Protein 3E0E (pdb70)

CATH classification: 2.40.50.140

Structure (mmCIF, N/CA/C/O backbone):
data_3E0E
#
_entry.id   3E0E
#
_cell.length_a   25.263
_cell.length_b   54.896
_cell.length_c   56.223
_cell.angle_alpha   90.00
_cell.angle_beta   90.00
_cell.angle_gamma   90.00
#
_symmetry.space_group_name_H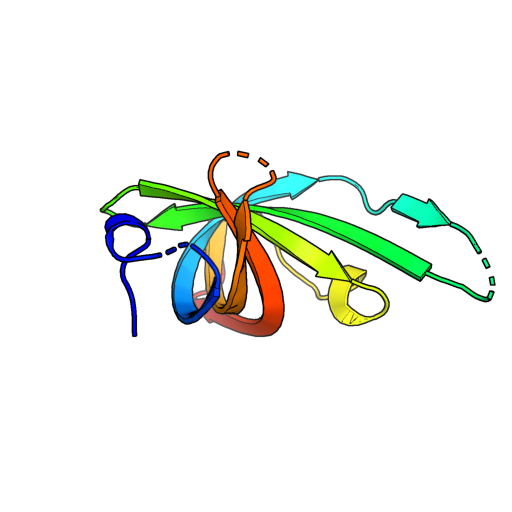-M   'P 21 21 21'
#
loop_
_entity.id
_entity.type
_entity.pdbx_description
1 polymer 'Replication protein A'
2 water 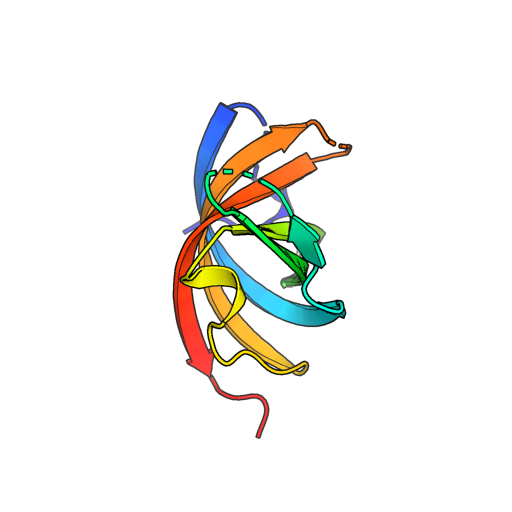water
#
loop_
_atom_site.group_PDB
_atom_site.id
_atom_site.type_symbol
_atom_site.label_atom_id
_atom_site.label_alt_id
_atom_site.label_comp_id
_atom_site.label_asym_id
_atom_site.label_entity_id
_atom_site.label_seq_id
_atom_site.pdbx_PDB_ins_code
_atom_site.Cartn_x
_atom_site.Cartn_y
_atom_site.Cartn_z
_atom_site.occupancy
_atom_site.B_iso_or_equiv
_atom_site.auth_seq_id
_atom_site.auth_comp_id
_atom_site.auth_asym_id
_atom_site.auth_atom_id
_atom_site.pdbx_PDB_model_num
ATOM 9 N N . ASN A 1 2 ? 3.257 9.568 0.675 1.00 29.97 1 ASN A N 1
ATOM 10 C CA . ASN A 1 2 ? 2.394 8.777 1.532 1.00 27.05 1 ASN A CA 1
ATOM 11 C C . ASN A 1 2 ? 1.555 7.952 0.571 1.00 24.63 1 ASN A C 1
ATOM 12 O O . ASN A 1 2 ? 1.200 8.417 -0.510 1.00 25.25 1 ASN A O 1
ATOM 17 N N . TYR A 1 3 ? 1.252 6.722 0.956 1.00 19.17 2 TYR A N 1
ATOM 18 C CA . TYR A 1 3 ? 0.487 5.839 0.095 1.00 17.04 2 TYR A CA 1
ATOM 19 C C . TYR A 1 3 ? -0.925 5.575 0.557 1.00 15.37 2 TYR A C 1
ATOM 20 O O . TYR A 1 3 ? -1.228 5.632 1.748 1.00 13.90 2 TYR A O 1
ATOM 29 N N . LYS A 1 4 ? -1.787 5.296 -0.411 1.00 14.51 3 LYS A N 1
ATOM 30 C CA . LYS A 1 4 ? -3.153 4.913 -0.114 1.00 13.04 3 LYS A CA 1
ATOM 31 C C . LYS A 1 4 ? -2.997 3.399 -0.114 1.00 12.82 3 LYS A C 1
ATOM 32 O O . LYS A 1 4 ? -2.141 2.860 -0.823 1.00 11.71 3 LYS A O 1
ATOM 38 N N . ILE A 1 5 ? -3.796 2.707 0.683 1.00 11.52 4 ILE A N 1
ATOM 39 C CA . ILE A 1 5 ? -3.693 1.262 0.760 1.00 11.91 4 ILE A CA 1
ATOM 40 C C . ILE A 1 5 ? -3.839 0.587 -0.602 1.00 13.24 4 ILE A C 1
ATOM 41 O O . ILE A 1 5 ? -3.195 -0.423 -0.864 1.00 12.04 4 ILE A O 1
ATOM 46 N N . SER A 1 6 ? -4.664 1.159 -1.476 1.00 15.74 5 SER A N 1
ATOM 47 C CA . SER A 1 6 ? -4.865 0.579 -2.802 1.00 13.82 5 SER A CA 1
ATOM 48 C C . SER A 1 6 ? -3.622 0.684 -3.684 1.00 14.63 5 SER A C 1
ATOM 49 O O . SER A 1 6 ? -3.510 -0.015 -4.691 1.00 16.32 5 SER A O 1
ATOM 52 N N . GLU A 1 7 ? -2.688 1.551 -3.305 1.00 14.11 6 GLU A N 1
ATOM 53 C CA . GLU A 1 7 ? -1.474 1.743 -4.090 1.00 14.74 6 GLU A CA 1
ATOM 54 C C . GLU A 1 7 ? -0.333 0.839 -3.649 1.00 15.30 6 GLU A C 1
ATOM 55 O O . GLU A 1 7 ? 0.684 0.735 -4.331 1.00 14.18 6 GLU A O 1
ATOM 61 N N . LEU A 1 8 ? -0.499 0.182 -2.507 1.00 14.80 7 LEU A N 1
ATOM 62 C CA . LEU A 1 8 ? 0.545 -0.700 -1.997 1.00 15.40 7 LEU A CA 1
ATOM 63 C C . LEU A 1 8 ? 0.833 -1.888 -2.913 1.00 16.80 7 LEU A C 1
ATOM 64 O O . LEU A 1 8 ? -0.065 -2.409 -3.575 1.00 18.23 7 LEU A O 1
ATOM 77 N N . PRO A 1 10 ? 3.641 -5.559 -3.225 1.00 19.19 9 PRO A N 1
ATOM 78 C CA . PRO A 1 10 ? 4.526 -6.442 -2.460 1.00 18.19 9 PRO A CA 1
ATOM 79 C C . PRO A 1 10 ? 5.976 -5.970 -2.575 1.00 19.87 9 PRO A C 1
ATOM 80 O O . PRO A 1 10 ? 6.374 -5.420 -3.603 1.00 19.62 9 PRO A O 1
ATOM 84 N N . ASN A 1 11 ? 6.755 -6.185 -1.520 1.00 19.44 10 ASN A N 1
ATOM 85 C CA . ASN A 1 11 ? 8.162 -5.794 -1.491 1.00 21.07 10 ASN A CA 1
ATOM 86 C C . ASN A 1 11 ? 8.338 -4.281 -1.555 1.00 20.80 10 ASN A C 1
ATOM 87 O O . ASN A 1 11 ? 9.394 -3.776 -1.936 1.00 22.46 10 ASN A O 1
ATOM 92 N N . LEU A 1 12 ? 7.289 -3.565 -1.174 1.00 20.53 11 LEU A N 1
ATOM 93 C CA . LEU A 1 12 ? 7.308 -2.113 -1.162 1.00 18.63 11 LEU A CA 1
ATOM 94 C C . LEU A 1 12 ? 7.387 -1.632 0.275 1.00 17.63 11 LEU A C 1
ATOM 95 O O . LEU A 1 12 ? 6.765 -2.210 1.164 1.00 16.84 11 LEU A O 1
ATOM 100 N N . SER A 1 13 ? 8.158 -0.578 0.502 1.00 15.42 12 SER A N 1
ATOM 101 C CA . SER A 1 13 ? 8.269 -0.004 1.832 1.00 14.24 12 SER A CA 1
ATOM 102 C C . SER A 1 13 ? 7.721 1.409 1.752 1.00 14.22 12 SER A C 1
ATOM 103 O O . SER A 1 13 ? 8.163 2.209 0.933 1.00 13.95 12 SER A O 1
ATOM 106 N N . GLY A 1 14 ? 6.747 1.711 2.599 1.00 12.44 13 GLY A N 1
ATOM 107 C CA . GLY A 1 14 ? 6.162 3.032 2.573 1.00 12.56 13 GLY A CA 1
ATOM 108 C C . GLY A 1 14 ? 5.374 3.345 3.821 1.00 13.04 13 GLY A C 1
ATOM 109 O O . GLY A 1 14 ? 5.418 2.606 4.808 1.00 13.36 13 GLY A O 1
ATOM 110 N N . THR A 1 15 ? 4.631 4.442 3.764 1.00 10.95 14 THR A N 1
ATOM 111 C CA . THR A 1 15 ? 3.840 4.886 4.894 1.00 11.54 14 THR A CA 1
ATOM 112 C C . THR A 1 15 ? 2.403 5.107 4.453 1.00 11.54 14 THR A C 1
ATOM 113 O O . THR A 1 15 ? 2.155 5.579 3.347 1.00 11.07 14 THR A O 1
ATOM 117 N N . ILE A 1 16 ? 1.462 4.746 5.316 1.00 10.82 15 ILE A N 1
ATOM 118 C CA . ILE A 1 16 ? 0.047 4.957 5.038 1.00 9.52 15 ILE A CA 1
ATOM 119 C C . ILE A 1 16 ? -0.553 5.602 6.277 1.00 10.71 15 ILE A C 1
ATOM 120 O O . ILE A 1 16 ? -0.078 5.371 7.390 1.00 10.07 15 ILE A O 1
ATOM 125 N N . ASN A 1 17 ? -1.574 6.430 6.080 1.00 8.79 16 ASN A N 1
ATOM 126 C CA . ASN A 1 17 ? -2.264 7.077 7.190 1.00 10.11 16 ASN A CA 1
ATOM 127 C C . ASN A 1 17 ? -3.607 6.380 7.171 1.00 9.95 16 ASN A C 1
ATOM 128 O O . ASN A 1 17 ? -4.409 6.592 6.261 1.00 10.85 16 ASN A O 1
ATOM 133 N N . ALA A 1 18 ? -3.850 5.542 8.170 1.00 10.23 17 ALA A N 1
ATOM 134 C CA . ALA A 1 18 ? -5.074 4.766 8.189 1.00 10.90 17 ALA A CA 1
ATOM 135 C C . ALA A 1 18 ? -5.742 4.606 9.539 1.00 10.84 17 ALA A C 1
ATOM 136 O O . ALA A 1 18 ? -5.112 4.705 10.585 1.00 10.16 17 ALA A O 1
ATOM 138 N N . GLU A 1 19 ? -7.040 4.332 9.482 1.00 11.79 18 GLU A N 1
ATOM 139 C CA . GLU A 1 19 ? -7.861 4.115 10.659 1.00 10.47 18 GLU A CA 1
ATOM 140 C C . GLU A 1 19 ? -7.675 2.692 11.177 1.00 9.60 18 GLU A C 1
ATOM 141 O O . GLU A 1 19 ? -7.646 1.737 10.401 1.00 10.20 18 GLU A O 1
ATOM 147 N N . VAL A 1 20 ? -7.544 2.557 12.490 1.00 9.88 19 VAL A N 1
ATOM 148 C CA . VAL A 1 20 ? -7.413 1.243 13.100 1.00 10.56 19 VAL A CA 1
ATOM 149 C C . VAL A 1 20 ? -8.852 0.747 13.267 1.00 10.73 19 VAL A C 1
ATOM 150 O O . VAL A 1 20 ? -9.600 1.248 14.101 1.00 12.17 19 VAL A O 1
ATOM 154 N N . VAL A 1 21 ? -9.240 -0.215 12.436 1.00 12.64 20 VAL A N 1
ATOM 155 C CA . VAL A 1 21 ? -10.589 -0.775 12.471 1.00 15.45 20 VAL A CA 1
ATOM 156 C C . VAL A 1 21 ? -10.679 -1.850 13.540 1.00 16.70 20 VAL A C 1
ATOM 157 O O . VAL A 1 21 ? -11.736 -2.080 14.135 1.00 17.73 20 VAL A O 1
ATOM 161 N N . THR A 1 22 ? -9.562 -2.519 13.777 1.00 16.83 21 THR A N 1
ATOM 162 C CA . THR A 1 22 ? -9.526 -3.562 14.783 1.00 18.99 21 THR A CA 1
ATOM 163 C C . THR A 1 22 ? -8.112 -3.729 15.298 1.00 17.94 21 THR A C 1
ATOM 164 O O . THR A 1 22 ? -7.144 -3.502 14.577 1.00 13.11 21 THR A O 1
ATOM 168 N N . ALA A 1 23 ? -8.010 -4.106 16.565 1.00 18.05 22 ALA A N 1
ATOM 169 C CA . ALA A 1 23 ? -6.729 -4.347 17.207 1.00 17.94 22 ALA A CA 1
ATOM 170 C C . ALA A 1 23 ? -6.925 -5.687 17.903 1.00 17.89 22 ALA A C 1
ATOM 171 O O . ALA A 1 23 ? -7.798 -5.822 18.756 1.00 20.21 22 ALA A O 1
ATOM 173 N N . TYR A 1 24 ? -6.135 -6.685 17.524 1.00 17.84 23 TYR A N 1
ATOM 174 C CA . TYR A 1 24 ? -6.282 -8.007 18.115 1.00 16.88 23 TYR A CA 1
ATOM 175 C C . TYR A 1 24 ? -5.385 -8.223 19.324 1.00 16.45 23 TYR A C 1
ATOM 176 O O . TYR A 1 24 ? -4.447 -7.465 19.557 1.00 15.27 23 TYR A O 1
ATOM 185 N N . PRO A 1 25 ? -5.684 -9.254 20.127 1.00 14.74 24 PRO A N 1
ATOM 186 C CA . PRO A 1 25 ? -4.892 -9.555 21.320 1.00 14.76 24 PRO A CA 1
ATOM 187 C C . PRO A 1 25 ? -3.443 -9.866 20.988 1.00 12.60 24 PRO A C 1
ATOM 188 O O . PRO A 1 25 ? -3.157 -10.577 20.023 1.00 12.72 24 PRO A O 1
ATOM 192 N N . LYS A 1 26 ? -2.536 -9.330 21.798 1.00 13.87 25 LYS A N 1
ATOM 193 C CA . LYS A 1 26 ? -1.110 -9.549 21.615 1.00 12.50 25 LYS A CA 1
ATOM 194 C C . LYS A 1 26 ? -0.776 -11.015 21.876 1.00 12.96 25 LYS A C 1
ATOM 195 O O . LYS A 1 26 ? -1.340 -11.642 22.776 1.00 13.28 25 LYS A O 1
ATOM 201 N N . LYS A 1 27 ? 0.139 -11.556 21.082 1.00 10.56 26 LYS A N 1
ATOM 202 C CA . LYS A 1 27 ? 0.563 -12.944 21.227 1.00 12.42 26 LYS A CA 1
ATOM 203 C C . LYS A 1 27 ? 2.048 -12.958 21.558 1.00 12.59 26 LYS A C 1
ATOM 204 O O . LYS A 1 27 ? 2.848 -12.361 20.843 1.00 12.81 26 LYS A O 1
ATOM 210 N N . GLU A 1 28 ? 2.417 -13.632 22.644 1.00 12.63 27 GLU A N 1
ATOM 211 C CA . GLU A 1 28 ? 3.811 -13.704 23.051 1.00 14.44 27 GLU A CA 1
ATOM 212 C C . GLU A 1 28 ? 4.355 -15.090 22.798 1.00 13.91 27 GLU A C 1
ATOM 213 O O . GLU A 1 28 ? 3.635 -16.080 22.919 1.00 16.77 27 GLU A O 1
ATOM 219 N N . PHE A 1 29 ? 5.638 -15.160 22.466 1.00 12.70 28 PHE A N 1
ATOM 220 C CA . PHE A 1 29 ? 6.253 -16.438 22.155 1.00 12.36 28 PHE A CA 1
ATOM 221 C C . PHE A 1 29 ? 7.770 -16.378 22.260 1.00 14.75 28 PHE A C 1
ATOM 222 O O . PHE A 1 29 ? 8.339 -15.342 22.588 1.00 14.15 28 PHE A O 1
ATOM 230 N N . SER A 1 30 ? 8.415 -17.506 21.981 1.00 18.81 29 SER A N 1
ATOM 231 C CA . SER A 1 30 ? 9.871 -17.595 22.014 1.00 23.49 29 SER A CA 1
ATOM 232 C C . SER A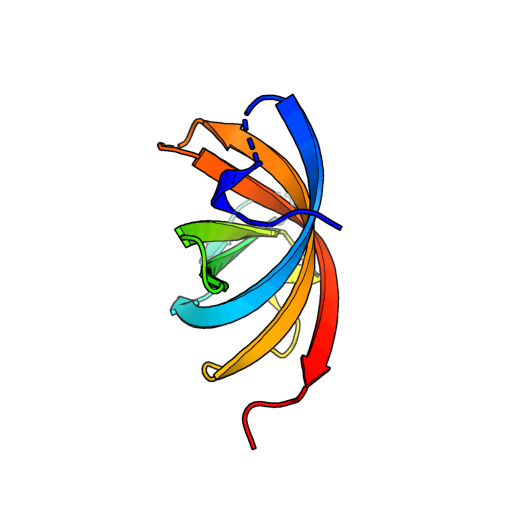 1 30 ? 10.383 -17.959 20.629 1.00 26.31 29 SER A C 1
ATOM 233 O O . SER A 1 30 ? 9.704 -18.659 19.877 1.00 26.79 29 SER A O 1
ATOM 236 N N . THR A 1 35 ? 15.118 -14.680 21.743 1.00 33.90 34 THR A N 1
ATOM 237 C CA . THR A 1 35 ? 14.652 -15.546 22.818 1.00 32.87 34 THR A CA 1
ATOM 238 C C . THR A 1 35 ? 13.272 -15.108 23.297 1.00 31.63 34 THR A C 1
ATOM 239 O O . THR A 1 35 ? 12.618 -15.813 24.068 1.00 33.07 34 THR A O 1
ATOM 241 N N . LYS A 1 36 ? 12.836 -13.939 22.833 1.00 28.73 35 LYS A N 1
ATOM 242 C CA . LYS A 1 36 ? 11.535 -13.424 23.219 1.00 25.43 35 LYS A CA 1
ATOM 243 C C . LYS A 1 36 ? 10.917 -12.564 22.132 1.00 22.48 35 LYS A C 1
ATOM 244 O O . LYS A 1 36 ? 11.546 -11.627 21.641 1.00 24.00 35 LYS A O 1
ATOM 245 N N . GLY A 1 37 ? 9.683 -12.882 21.750 1.00 18.13 36 GLY A N 1
ATOM 246 C CA . GLY A 1 37 ? 9.013 -12.112 20.716 1.00 15.77 36 GLY A CA 1
ATOM 247 C C . GLY A 1 37 ? 7.545 -11.869 21.014 1.00 14.20 36 GLY A C 1
ATOM 248 O O . GLY A 1 37 ? 6.956 -12.534 21.864 1.00 12.79 36 GLY A O 1
ATOM 249 N N . GLN A 1 38 ? 6.959 -10.901 20.314 1.00 13.85 37 GLN A N 1
ATOM 250 C CA . GLN A 1 38 ? 5.548 -10.560 20.481 1.00 13.60 37 GLN A CA 1
ATOM 251 C C . GLN A 1 38 ? 4.955 -10.164 19.144 1.00 11.06 37 GLN A C 1
ATOM 252 O O . GLN A 1 38 ? 5.671 -9.758 18.235 1.00 10.89 37 GLN A O 1
ATOM 258 N N . LEU A 1 39 ? 3.635 -10.272 19.045 1.00 9.84 38 LEU A N 1
ATOM 259 C CA . LEU A 1 39 ? 2.910 -9.888 17.838 1.00 11.05 38 LEU A CA 1
ATOM 260 C C . LEU A 1 39 ? 1.562 -9.302 18.212 1.00 11.03 38 LEU A C 1
ATOM 261 O O . LEU A 1 39 ? 0.844 -9.856 19.039 1.00 10.38 38 LEU A O 1
ATOM 266 N N . LYS A 1 40 ? 1.220 -8.180 17.592 1.00 11.23 39 LYS A N 1
ATOM 267 C CA . LYS A 1 40 ? -0.073 -7.550 17.808 1.00 10.47 39 LYS A CA 1
ATOM 268 C C . LYS A 1 40 ? -0.545 -7.203 16.401 1.00 9.97 39 LYS A C 1
ATOM 269 O O . LYS A 1 40 ? 0.108 -6.430 15.700 1.00 10.73 39 LYS A O 1
ATOM 275 N N . SER A 1 41 ? -1.649 -7.804 15.970 1.00 9.65 40 SER A N 1
ATOM 276 C CA . SER A 1 41 ? -2.180 -7.526 14.645 1.00 11.28 40 SER A CA 1
ATOM 277 C C . SER A 1 41 ? -3.207 -6.401 14.672 1.00 9.76 40 SER A C 1
ATOM 278 O O . SER A 1 41 ? -3.970 -6.257 15.627 1.00 11.27 40 SER A O 1
ATOM 281 N N . LEU A 1 42 ? -3.217 -5.611 13.605 1.00 8.82 41 LEU A N 1
ATOM 282 C CA . LEU A 1 42 ? -4.155 -4.508 13.462 1.00 11.34 41 LEU A CA 1
ATOM 283 C C . LEU A 1 42 ? -4.819 -4.633 12.106 1.00 10.58 41 LEU A C 1
ATOM 284 O O . LEU A 1 42 ? -4.225 -5.158 11.168 1.00 11.47 41 LEU A O 1
ATOM 289 N N . PHE A 1 43 ? -6.063 -4.185 12.004 1.00 9.27 42 PHE A N 1
ATOM 290 C CA . PHE A 1 43 ? -6.711 -4.178 10.708 1.00 10.60 42 PHE A CA 1
ATOM 291 C C . PHE A 1 43 ? -6.837 -2.692 10.424 1.00 10.04 42 PHE A C 1
ATOM 292 O O . PHE A 1 43 ? -7.474 -1.955 11.173 1.00 10.69 42 PHE A O 1
ATOM 300 N N . LEU A 1 44 ? -6.197 -2.260 9.346 1.00 11.30 43 LEU A N 1
ATOM 301 C CA . LEU A 1 44 ? -6.162 -0.853 8.969 1.00 9.54 43 LEU A CA 1
ATOM 302 C C . LEU A 1 44 ? -6.998 -0.562 7.740 1.00 10.71 43 LEU A C 1
ATOM 303 O O . LEU A 1 44 ? -7.103 -1.394 6.845 1.00 10.64 43 LEU A O 1
ATOM 308 N N . LYS A 1 45 ? -7.573 0.634 7.687 1.00 10.61 44 LYS A N 1
ATOM 309 C CA . LYS A 1 45 ? -8.403 1.009 6.553 1.00 13.56 44 LYS A CA 1
ATOM 310 C C . LYS A 1 45 ? -8.323 2.492 6.231 1.00 12.58 44 LYS A C 1
ATOM 311 O O . LYS A 1 45 ? -8.158 3.317 7.123 1.00 11.93 44 LYS A O 1
ATOM 317 N N . ASP A 1 46 ? -8.400 2.822 4.945 1.00 11.99 45 ASP A N 1
ATOM 318 C CA . ASP A 1 46 ? -8.452 4.215 4.522 1.00 12.83 45 ASP A CA 1
ATOM 319 C C . ASP A 1 46 ? -9.562 4.281 3.483 1.00 13.41 45 ASP A C 1
ATOM 320 O O . ASP A 1 46 ? -10.322 3.322 3.355 1.00 13.33 45 ASP A O 1
ATOM 325 N N . ASP A 1 47 ? -9.681 5.387 2.754 1.00 14.39 46 ASP A N 1
ATOM 326 C CA . ASP A 1 47 ? -10.760 5.501 1.779 1.00 16.00 46 ASP A CA 1
ATOM 327 C C . ASP A 1 47 ? -10.592 4.678 0.508 1.00 16.85 46 ASP A C 1
ATOM 328 O O . ASP A 1 47 ? -11.454 4.721 -0.370 1.00 17.21 46 ASP A O 1
ATOM 333 N N . THR A 1 48 ? -9.507 3.912 0.414 1.00 13.53 47 THR A N 1
ATOM 334 C CA . THR A 1 48 ? -9.252 3.102 -0.776 1.00 13.41 47 THR A CA 1
ATOM 335 C C . THR A 1 48 ? -9.186 1.601 -0.526 1.00 14.44 47 THR A C 1
ATOM 336 O O . THR A 1 48 ? -9.211 0.812 -1.469 1.00 15.89 47 THR A O 1
ATOM 340 N N . GLY A 1 49 ? -9.085 1.198 0.733 1.00 15.48 48 GLY A N 1
ATOM 341 C CA . GLY A 1 49 ? -9.018 -0.222 1.021 1.00 15.15 48 GLY A CA 1
ATOM 342 C C . GLY A 1 49 ? -8.642 -0.538 2.450 1.00 15.41 48 GLY A C 1
ATOM 343 O O . GLY A 1 49 ? -8.646 0.339 3.312 1.00 13.69 48 GLY A O 1
ATOM 344 N N . SER A 1 50 ? -8.315 -1.800 2.696 1.00 13.10 49 SER A N 1
ATOM 345 C CA . SER A 1 50 ? -7.941 -2.246 4.028 1.00 13.45 49 SER A CA 1
ATOM 346 C C . SER A 1 50 ? -6.763 -3.207 3.934 1.00 14.22 49 SER A C 1
ATOM 347 O O . SER A 1 50 ? -6.547 -3.848 2.903 1.00 13.34 49 SER A O 1
ATOM 350 N N . ILE A 1 51 ? -6.005 -3.311 5.017 1.00 11.73 50 ILE A N 1
ATOM 351 C CA . ILE A 1 51 ? -4.851 -4.194 5.036 1.00 11.66 50 ILE A CA 1
ATOM 352 C C . ILE A 1 51 ? -4.497 -4.549 6.475 1.00 12.13 50 ILE A C 1
ATOM 353 O O . ILE A 1 51 ? -4.765 -3.775 7.392 1.00 7.62 50 ILE A O 1
ATOM 358 N N . ARG A 1 52 ? -3.914 -5.727 6.664 1.00 10.58 51 ARG A N 1
ATOM 359 C CA . ARG A 1 52 ? -3.504 -6.178 7.988 1.00 12.13 51 ARG A CA 1
ATOM 360 C C . ARG A 1 52 ? -2.141 -5.576 8.297 1.00 11.64 51 ARG A C 1
ATOM 361 O O . ARG A 1 52 ? -1.278 -5.510 7.428 1.00 11.73 51 ARG A O 1
ATOM 369 N N . GLY A 1 53 ? -1.964 -5.126 9.533 1.00 10.29 52 GLY A N 1
ATOM 370 C CA . GLY A 1 53 ? -0.692 -4.565 9.947 1.00 9.27 52 GLY A CA 1
ATOM 371 C C . GLY A 1 53 ? -0.160 -5.407 11.087 1.00 9.57 52 GLY A C 1
ATOM 372 O O . GLY A 1 53 ? -0.930 -5.816 11.951 1.00 11.09 52 GLY A O 1
ATOM 373 N N . THR A 1 54 ? 1.140 -5.686 11.093 1.00 9.47 53 THR A N 1
ATOM 374 C CA . THR A 1 54 ? 1.715 -6.488 12.162 1.00 8.70 53 THR A CA 1
ATOM 375 C C . THR A 1 54 ? 2.750 -5.718 12.983 1.00 9.39 53 THR A C 1
ATOM 376 O O . THR A 1 54 ? 3.768 -5.253 12.464 1.00 9.19 53 THR A O 1
ATOM 380 N N . LEU A 1 55 ? 2.454 -5.577 14.269 1.00 8.74 54 LEU A N 1
ATOM 381 C CA . LEU A 1 55 ? 3.323 -4.888 15.215 1.00 9.44 54 LEU A CA 1
ATOM 382 C C . LEU A 1 55 ? 4.149 -5.973 15.884 1.00 9.78 54 LEU A C 1
ATOM 383 O O . LEU A 1 55 ? 3.595 -6.893 16.482 1.00 6.40 54 LEU A O 1
ATOM 388 N N . TRP A 1 56 ? 5.469 -5.871 15.786 1.00 10.54 55 TRP A N 1
ATOM 389 C CA . TRP A 1 56 ? 6.334 -6.888 16.366 1.00 8.99 55 TRP A CA 1
ATOM 390 C C . TRP A 1 56 ? 7.103 -6.439 17.596 1.00 10.79 55 TRP A C 1
ATOM 391 O O . TRP A 1 56 ? 7.440 -5.264 17.751 1.00 12.45 55 TRP A O 1
ATOM 402 N N . ASN A 1 57 ? 7.365 -7.407 18.463 1.00 11.11 56 ASN A N 1
ATOM 403 C CA . ASN A 1 57 ? 8.118 -7.200 19.685 1.00 13.44 56 ASN A CA 1
ATOM 404 C C . ASN A 1 57 ? 7.656 -5.980 20.486 1.00 13.12 56 ASN A C 1
ATOM 405 O O . ASN A 1 57 ? 6.495 -5.921 20.881 1.00 13.26 56 ASN A O 1
ATOM 410 N N . GLU A 1 58 ? 8.529 -5.007 20.734 1.00 14.76 57 GLU A N 1
ATOM 411 C CA . GLU A 1 58 ? 8.112 -3.847 21.523 1.00 14.16 57 GLU A CA 1
ATOM 412 C C . GLU A 1 58 ? 6.934 -3.060 20.945 1.00 13.18 57 GLU A C 1
ATOM 413 O O . GLU A 1 58 ? 6.117 -2.528 21.692 1.00 12.81 57 GLU A O 1
ATOM 419 N N . LEU A 1 59 ? 6.831 -2.970 19.624 1.00 10.14 58 LEU A N 1
ATOM 420 C CA . LEU A 1 59 ? 5.714 -2.230 19.057 1.00 11.48 58 LEU A CA 1
ATOM 421 C C . LEU A 1 59 ? 4.386 -2.931 19.324 1.00 10.95 58 LEU A C 1
ATOM 422 O O . LEU A 1 59 ? 3.323 -2.352 19.129 1.00 11.64 58 LEU A O 1
ATOM 427 N N . ALA A 1 60 ? 4.440 -4.181 19.772 1.00 11.06 59 ALA A N 1
ATOM 428 C CA . ALA A 1 60 ? 3.211 -4.902 20.063 1.00 11.23 59 ALA A CA 1
ATOM 429 C C . ALA A 1 60 ? 2.554 -4.307 21.304 1.00 11.68 59 ALA A C 1
ATOM 430 O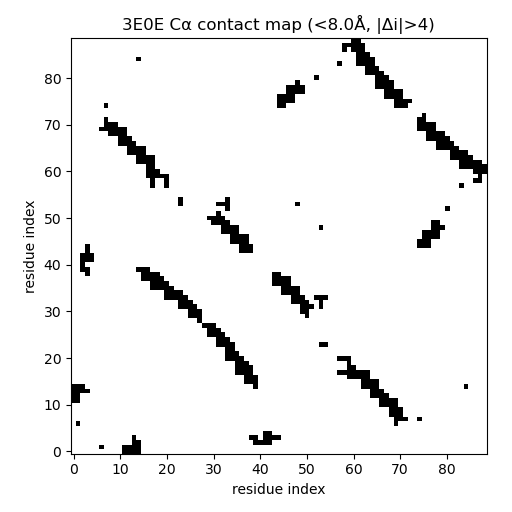 O . ALA A 1 60 ? 1.390 -4.575 21.588 1.00 12.61 59 ALA A O 1
ATOM 432 N N . ASP A 1 61 ? 3.310 -3.504 22.048 1.00 10.32 60 ASP A N 1
ATOM 433 C CA . ASP A 1 61 ? 2.781 -2.866 23.246 1.00 10.94 60 ASP A CA 1
ATOM 434 C C . ASP A 1 61 ? 2.456 -1.396 23.016 1.00 13.52 60 ASP A C 1
ATOM 435 O O . ASP A 1 61 ? 2.107 -0.673 23.952 1.00 14.70 60 ASP A O 1
ATOM 440 N N . PHE A 1 62 ? 2.566 -0.956 21.766 1.00 13.27 61 PHE A N 1
ATOM 441 C CA . PHE A 1 62 ? 2.254 0.427 21.423 1.00 13.95 61 PHE A CA 1
ATOM 442 C C . PHE A 1 62 ? 0.779 0.688 21.737 1.00 14.94 61 PHE A C 1
ATOM 443 O O . PHE A 1 62 ? -0.087 -0.115 21.386 1.00 14.48 61 PHE A O 1
ATOM 451 N N . GLU A 1 63 ? 0.493 1.807 22.396 1.00 17.02 62 GLU A N 1
ATOM 452 C CA . GLU A 1 63 ? -0.882 2.134 22.749 1.00 19.65 62 GLU A CA 1
ATOM 453 C C . GLU A 1 63 ? -1.683 2.604 21.539 1.00 18.56 62 GLU A C 1
ATOM 454 O O . GLU A 1 63 ? -1.567 3.747 21.104 1.00 17.94 62 GLU A O 1
ATOM 460 N N . VAL A 1 64 ? 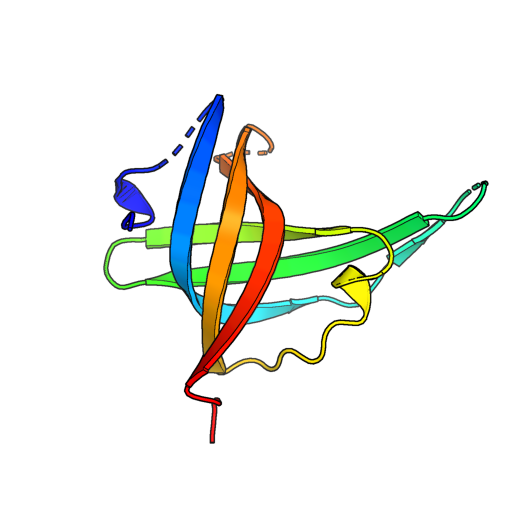-2.495 1.701 21.002 1.00 18.68 63 VAL A N 1
ATOM 461 C CA . VAL A 1 64 ? -3.340 1.984 19.849 1.00 19.13 63 VAL A CA 1
ATOM 462 C C . VAL A 1 64 ? -4.750 1.527 20.185 1.00 18.59 63 VAL A C 1
ATOM 463 O O . VAL A 1 64 ? -4.936 0.490 20.822 1.00 18.89 63 VAL A O 1
ATOM 467 N N . LYS A 1 65 ? -5.739 2.301 19.755 1.00 16.95 64 LYS A N 1
ATOM 468 C CA . LYS A 1 65 ? -7.129 1.980 20.037 1.00 18.16 64 LYS A CA 1
ATOM 469 C C . LYS A 1 65 ? -7.937 2.001 18.748 1.00 16.69 64 LYS A C 1
ATOM 470 O O . LYS A 1 65 ? -7.563 2.669 17.783 1.00 15.60 64 LYS A O 1
ATOM 476 N N . LYS A 1 66 ? -9.033 1.253 18.727 1.00 15.31 65 LYS A N 1
ATOM 477 C CA . LYS A 1 66 ? -9.892 1.228 17.554 1.00 14.73 65 LYS A CA 1
ATOM 478 C C . LYS A 1 66 ? -10.394 2.648 17.347 1.00 13.81 65 LYS A C 1
ATOM 479 O O . LYS A 1 66 ? -10.781 3.323 18.300 1.00 13.93 65 LYS A O 1
ATOM 485 N N . GLY A 1 67 ? -10.376 3.102 16.101 1.00 12.64 66 GLY A N 1
ATOM 486 C CA . GLY A 1 67 ? -10.823 4.450 15.810 1.00 12.56 66 GLY A CA 1
ATOM 487 C C . GLY A 1 67 ? -9.666 5.415 15.629 1.00 11.52 66 GLY A C 1
ATOM 488 O O . GLY A 1 67 ? -9.819 6.467 14.996 1.00 10.29 66 GLY A O 1
ATOM 489 N N . ASP A 1 68 ? -8.507 5.076 16.189 1.00 9.24 67 ASP A N 1
ATOM 490 C CA . ASP A 1 68 ? -7.336 5.935 16.045 1.00 10.35 67 ASP A CA 1
ATOM 491 C C . ASP A 1 68 ? -6.918 5.974 14.586 1.00 9.32 67 ASP A C 1
ATOM 492 O O . ASP A 1 68 ? -7.057 4.983 13.862 1.00 7.84 67 ASP A O 1
ATOM 497 N N . ILE A 1 69 ? -6.407 7.124 14.160 1.00 9.32 68 ILE A N 1
ATOM 498 C CA . ILE A 1 69 ? -5.904 7.271 12.804 1.00 9.71 68 ILE A CA 1
ATOM 499 C C . ILE A 1 69 ? -4.396 7.285 13.012 1.00 8.70 68 ILE A C 1
ATOM 500 O O . ILE A 1 69 ? -3.853 8.153 13.697 1.00 8.30 68 ILE A O 1
ATOM 505 N N . ALA A 1 70 ? -3.721 6.303 12.432 1.00 9.12 69 ALA A N 1
ATOM 506 C CA . ALA A 1 70 ? -2.292 6.186 12.624 1.00 10.54 69 ALA A CA 1
ATOM 507 C C . ALA A 1 70 ? -1.447 6.303 11.373 1.00 9.96 69 ALA A C 1
ATOM 508 O O . ALA A 1 70 ? -1.897 6.002 10.266 1.00 9.01 69 ALA A O 1
ATOM 510 N N . GLU A 1 71 ? -0.213 6.757 11.575 1.00 8.70 70 GLU A N 1
ATOM 511 C CA . GLU A 1 71 ? 0.761 6.867 10.503 1.00 10.89 70 GLU A CA 1
ATOM 512 C C . GLU A 1 71 ? 1.570 5.594 10.669 1.00 9.96 70 GLU A C 1
ATOM 513 O O . GLU A 1 71 ? 2.299 5.436 11.646 1.00 10.21 70 GLU A O 1
ATOM 519 N N . VAL A 1 72 ? 1.424 4.682 9.717 1.00 8.38 71 VAL A N 1
ATOM 520 C CA . VAL A 1 72 ? 2.106 3.399 9.771 1.00 9.14 71 VAL A CA 1
ATOM 521 C C . VAL A 1 72 ? 3.130 3.262 8.659 1.00 8.75 71 VAL A C 1
ATOM 522 O O . VAL A 1 72 ? 2.780 3.314 7.489 1.00 10.43 71 VAL A O 1
ATOM 526 N N . SER A 1 73 ? 4.392 3.077 9.031 1.00 10.26 72 SER A N 1
ATOM 527 C CA . SER A 1 73 ? 5.462 2.918 8.055 1.00 11.26 72 SER A CA 1
ATOM 528 C C . SER A 1 73 ? 5.958 1.486 8.138 1.00 10.99 72 SER A C 1
ATOM 529 O O . SER A 1 73 ? 6.172 0.969 9.227 1.00 11.92 72 SER A O 1
ATOM 532 N N . GLY A 1 74 ? 6.138 0.842 6.993 1.00 11.43 73 GLY A N 1
ATOM 533 C CA . GLY A 1 74 ? 6.597 -0.528 7.030 1.00 10.74 73 GLY A CA 1
ATOM 534 C C . GLY A 1 74 ? 6.832 -1.150 5.674 1.00 12.37 73 GLY A C 1
ATOM 535 O O . GLY A 1 74 ? 6.827 -0.463 4.653 1.00 13.69 73 GLY A O 1
ATOM 536 N N . TYR A 1 75 ? 7.022 -2.465 5.685 1.00 11.51 74 TYR A N 1
ATOM 537 C CA . TYR A 1 75 ? 7.294 -3.246 4.487 1.00 12.76 74 TYR A CA 1
ATOM 538 C C . TYR A 1 75 ? 6.058 -4.058 4.132 1.00 13.85 74 TYR A C 1
ATOM 539 O O . TYR A 1 75 ? 5.491 -4.736 4.984 1.00 12.88 74 TYR A O 1
ATOM 548 N N . VAL A 1 76 ? 5.651 -3.993 2.870 1.00 13.12 75 VAL A N 1
ATOM 549 C CA . VAL A 1 76 ? 4.469 -4.705 2.401 1.00 12.06 75 VAL A CA 1
ATOM 550 C C . VAL A 1 76 ? 4.855 -6.062 1.833 1.00 14.24 75 VAL A C 1
ATOM 551 O O . VAL A 1 76 ? 5.777 -6.160 1.030 1.00 14.82 75 VAL A O 1
ATOM 555 N N . LYS A 1 77 ? 4.152 -7.104 2.260 1.00 16.67 76 LYS A N 1
ATOM 556 C CA . LYS A 1 77 ? 4.423 -8.453 1.785 1.00 21.01 76 LYS A CA 1
ATOM 557 C C . LYS A 1 77 ? 3.121 -9.229 1.680 1.00 22.72 76 LYS A C 1
ATOM 558 O O . LYS A 1 77 ? 2.084 -8.789 2.176 1.00 23.65 76 LYS A O 1
ATOM 560 N N . GLN A 1 78 ? 3.177 -10.383 1.025 1.00 26.63 77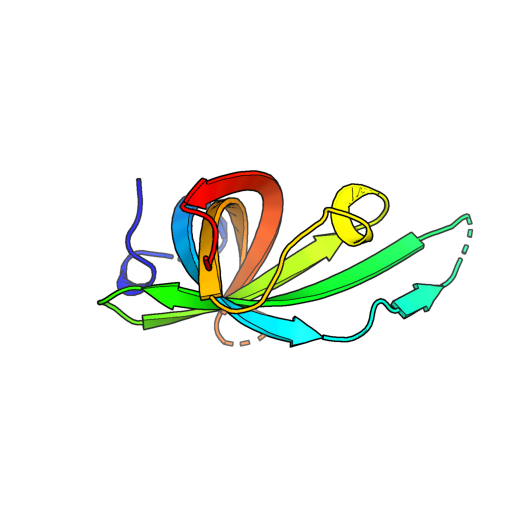 GLN A N 1
ATOM 561 C CA . GLN A 1 78 ? 2.000 -11.225 0.874 1.00 28.35 77 GLN A CA 1
ATOM 562 C C . GLN A 1 78 ? 1.902 -12.145 2.089 1.00 30.17 77 GLN A C 1
ATOM 563 O O . GLN A 1 78 ? 2.887 -12.766 2.484 1.00 30.74 77 GLN A O 1
ATOM 565 N N . GLY A 1 79 ? 0.716 -12.216 2.684 1.00 31.44 78 GLY A N 1
ATOM 566 C CA . GLY A 1 79 ? 0.524 -13.061 3.849 1.00 33.73 78 GLY A CA 1
ATOM 567 C C . GLY A 1 79 ? -0.627 -14.034 3.678 1.00 35.82 78 GLY A C 1
ATOM 568 O O . GLY A 1 79 ? -0.978 -14.402 2.557 1.00 36.90 78 GLY A O 1
ATOM 569 N N . GLY A 1 82 ? -4.290 -11.324 1.728 1.00 35.49 81 GLY A N 1
ATOM 570 C CA . GLY A 1 82 ? -3.441 -11.032 0.589 1.00 33.51 81 GLY A CA 1
ATOM 571 C C . GLY A 1 82 ? -2.174 -10.306 0.996 1.00 32.54 81 GLY A C 1
ATOM 572 O O . GLY A 1 82 ? -1.142 -10.928 1.254 1.00 34.15 81 GLY A O 1
ATOM 573 N N . LEU A 1 83 ? -2.249 -8.982 1.053 1.00 29.36 82 LEU A N 1
ATOM 574 C CA . LEU A 1 83 ? -1.100 -8.180 1.436 1.00 25.21 82 LEU A CA 1
ATOM 575 C C . LEU A 1 83 ? -1.175 -7.799 2.904 1.00 22.64 82 LEU A C 1
ATOM 576 O O . LEU A 1 83 ? -2.256 -7.724 3.486 1.00 22.77 82 LEU A O 1
ATOM 581 N N . GLU A 1 84 ? -0.011 -7.574 3.500 1.00 19.64 83 GLU A N 1
ATOM 582 C CA . GLU A 1 84 ? 0.077 -7.175 4.896 1.00 16.61 83 GLU A CA 1
ATOM 583 C C . GLU A 1 84 ? 1.252 -6.225 5.005 1.00 14.71 83 GLU A C 1
ATOM 584 O O . GLU A 1 84 ? 2.165 -6.258 4.181 1.00 13.59 83 GLU A O 1
ATOM 590 N N . ILE A 1 85 ? 1.232 -5.369 6.013 1.00 12.81 84 ILE A N 1
ATOM 591 C CA . ILE A 1 85 ? 2.335 -4.448 6.194 1.00 12.20 84 ILE A CA 1
ATOM 592 C C . ILE A 1 85 ? 3.019 -4.740 7.525 1.00 12.62 84 ILE A C 1
ATOM 593 O O . ILE A 1 85 ? 2.387 -4.696 8.586 1.00 13.21 84 ILE A O 1
ATOM 598 N N . SER A 1 86 ? 4.305 -5.075 7.453 1.00 11.06 85 SER A N 1
ATOM 599 C CA . SER A 1 86 ? 5.101 -5.357 8.642 1.00 10.95 85 SER A CA 1
ATOM 600 C C . SER A 1 86 ? 5.521 -3.978 9.113 1.00 9.58 85 SER A C 1
ATOM 601 O O . SER A 1 86 ? 6.261 -3.275 8.426 1.00 10.39 85 SER A O 1
ATOM 604 N N . VAL A 1 87 ? 5.030 -3.589 10.282 1.00 9.11 86 VAL A N 1
ATOM 605 C CA . VAL A 1 87 ? 5.298 -2.264 10.810 1.00 8.83 86 VAL A CA 1
ATOM 606 C C . VAL A 1 87 ? 6.696 -2.010 11.339 1.00 9.70 86 VAL A C 1
ATOM 607 O O . VAL A 1 87 ? 7.200 -2.750 12.194 1.00 12.73 86 VAL A O 1
ATOM 611 N N . ASP A 1 88 ? 7.316 -0.958 10.810 1.00 9.47 87 ASP A N 1
ATOM 612 C CA . ASP A 1 88 ? 8.649 -0.525 11.229 1.00 9.77 87 ASP A CA 1
ATOM 613 C C . ASP A 1 88 ? 8.463 0.594 12.248 1.00 10.39 87 ASP A C 1
ATOM 614 O O . ASP A 1 88 ? 9.196 0.692 13.230 1.00 12.76 87 ASP A O 1
ATOM 619 N N . ASN A 1 89 ? 7.466 1.438 12.007 1.00 11.02 88 ASN A N 1
ATOM 620 C CA . ASN A 1 89 ? 7.187 2.555 12.897 1.00 9.35 88 ASN A CA 1
ATOM 621 C C . ASN A 1 89 ? 5.711 2.918 12.854 1.00 7.80 88 ASN A C 1
ATOM 622 O O . ASN A 1 89 ? 5.053 2.770 11.823 1.00 8.33 88 ASN A O 1
ATOM 627 N N . ILE A 1 90 ? 5.190 3.371 13.989 1.00 7.80 89 ILE A N 1
ATOM 628 C CA . ILE A 1 90 ? 3.792 3.770 14.073 1.00 7.91 89 ILE A CA 1
ATOM 629 C C . ILE A 1 90 ? 3.633 4.971 15.003 1.00 10.28 89 ILE A C 1
ATOM 630 O O . ILE A 1 90 ? 4.314 5.082 16.027 1.00 12.49 89 ILE A O 1
ATOM 635 N N . GLY A 1 91 ? 2.749 5.882 14.614 1.00 10.84 90 GLY A N 1
ATOM 636 C CA . GLY A 1 91 ? 2.484 7.064 15.411 1.00 10.76 90 GLY A CA 1
ATOM 637 C C . GLY A 1 91 ? 1.019 7.392 15.263 1.00 9.43 90 GLY A C 1
ATOM 638 O O . GLY A 1 91 ? 0.405 7.034 14.263 1.00 11.47 90 GLY A O 1
ATOM 639 N N . ILE A 1 92 ? 0.444 8.066 16.249 1.00 10.57 91 ILE A N 1
ATOM 640 C CA . ILE A 1 92 ? -0.966 8.419 16.181 1.00 12.23 91 ILE A CA 1
ATOM 641 C C . ILE A 1 92 ? -1.154 9.819 15.605 1.00 12.80 91 ILE A C 1
ATOM 642 O O . ILE A 1 92 ? -0.632 10.801 16.137 1.00 15.28 91 ILE A O 1
ATOM 647 N N . ILE A 1 93 ? -1.899 9.900 14.510 1.00 10.86 92 ILE A N 1
ATOM 648 C CA . ILE A 1 93 ? -2.177 11.172 13.863 1.00 12.82 92 ILE A CA 1
ATOM 649 C C . ILE A 1 93 ? -3.327 11.856 14.593 1.00 13.07 92 ILE A C 1
ATOM 650 O O . ILE A 1 93 ? -3.219 13.005 15.019 1.00 13.47 92 ILE A O 1
ATOM 655 N N . GLU A 1 94 ? -4.423 11.125 14.743 1.00 12.08 93 GLU A N 1
ATOM 656 C CA . GLU A 1 94 ? -5.610 11.636 15.411 1.00 13.13 93 GLU A CA 1
ATOM 657 C C . GLU A 1 94 ? -6.206 10.531 16.271 1.00 13.90 93 GLU A C 1
ATOM 658 O O . GLU A 1 94 ? -6.505 9.441 15.781 1.00 14.72 93 GLU A O 1
ATOM 664 N N . LYS A 1 95 ? -6.371 10.806 17.558 1.00 15.45 94 LYS A N 1
ATOM 665 C CA . LYS A 1 95 ? -6.931 9.811 18.459 1.00 17.82 94 LYS A CA 1
ATOM 666 C C . LYS A 1 95 ? -8.411 9.597 18.189 1.00 19.46 94 LYS A C 1
ATOM 667 O O . LYS A 1 95 ? -9.122 10.517 17.782 1.00 20.48 94 LYS A O 1
ATOM 673 N N . SER A 1 96 ? -8.866 8.370 18.420 1.00 20.44 95 SER A N 1
ATOM 674 C CA . SER A 1 96 ? -10.259 8.005 18.203 1.00 23.78 95 SER A CA 1
ATOM 675 C C . SER A 1 96 ? -11.217 9.021 18.809 1.00 25.52 95 SER A C 1
ATOM 676 O O . SER A 1 96 ? -12.231 9.370 18.206 1.00 25.82 95 SER A O 1
ATOM 679 N N . LEU A 1 97 ? -10.888 9.485 20.009 1.00 28.32 96 LEU A N 1
ATOM 680 C CA . LEU A 1 97 ? -11.716 10.455 20.708 1.00 31.37 96 LEU A CA 1
ATOM 681 C C . LEU A 1 97 ? -11.765 11.758 19.924 1.00 32.55 96 LEU A C 1
ATOM 682 O O . LEU A 1 97 ? -12.875 12.159 19.516 1.00 34.23 96 LEU A O 1
#

Nearest PDB structures (foldseek):
  3e0e-assembly1_A  TM=1.011E+00  e=4.409E-15  Methanococcus maripaludis
  2k5v-assembly1_A  TM=9.308E-01  e=4.138E-10  Met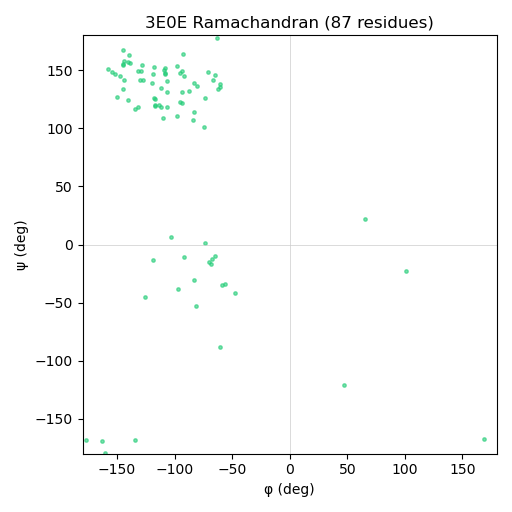hanococcus maripaludis
  3dm3-assembly2_C  TM=9.651E-01  e=2.217E-07  Methanocaldococcus jannaschii
  5d8f-assembly1_B  TM=8.606E-01  e=1.188E-04  Homo sapiens
  5d8e-assembly2_C  TM=8.200E-01  e=5.566E-04  Homo sapiens

InterPro domains:
  IPR004365 OB-fold nucleic acid binding domain, AA-tRNA synthetase-type [PF01336] (74-148)
  IPR004365 OB-fold nucleic acid binding domain, AA-tRNA synthetase-type [PF01336] (203-263)
  IPR012340 Nucleic acid-binding, OB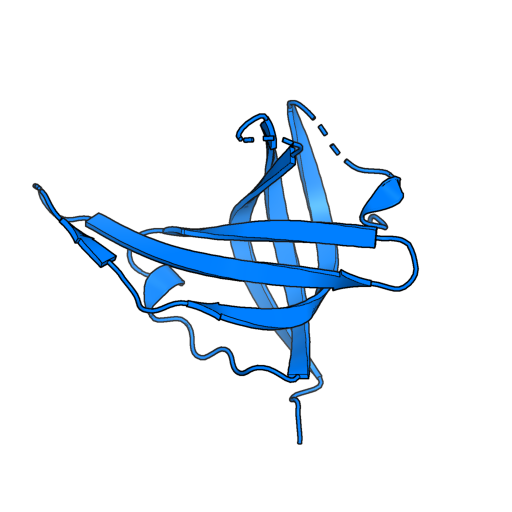-fold [G3DSA:2.40.50.140] (62-170)
  IPR012340 Nucleic acid-binding, OB-fold [G3DSA:2.40.50.140] (172-268)
  IPR012340 Nucleic acid-binding, OB-fold [G3DSA:2.40.50.140] (278-384)
  IPR012340 Nucleic acid-binding, OB-fold [G3DSA:2.40.50.140] (391-488)
  IPR012340 Nucleic acid-binding, OB-fold [G3DSA:2.40.50.140] (491-642)
  IPR012340 Nucleic acid-binding, OB-fold [SSF50249] (63-161)
  IPR012340 Nucleic acid-binding, OB-fold [SSF50249] (174-273)
  IPR012340 Nucleic acid-binding, OB-fold [SSF50249] (278-385)
  IPR012340 Nucleic acid-binding, OB-fold [SSF50249] (379-509)
  IPR012340 Nucleic acid-binding, OB-fold [SSF50249] (498-640)
  IPR051231 SOSS complex subunit B [PTHR13356] (12-161)

Solvent-accessible surface area: 5306 Å² total

Organism: Methanococcus maripaludis (strain DSM 14266 / JCM 13030 / NBRC 101832 / S2 / LL) (NCBI:txid267377)

Radius of gyration: 12.17 Å; Cα contacts (8 Å, |Δi|>4): 236; chains: 1; bounding box: 26×29×27 Å

B-factor: mean 18.24, std 8.24, range [6.4, 49.25]

Secondary structure (DSSP, 8-state):
-B-GGG---EEEEEEEEEEEEPPPEEE---EEEEEEEEEETTEEEEEEEEGGGGG----TT-EEEEEEEEEE--EEEEEEEEEEEE---

Sequence (89 aa):
NYKISELPNLSGTINAEVVTAYPKKEFSTKGQLKSLFLKDDTGSIRGTLWNELADFEVKKGDIAEVSGYVKQGGLEISVDNIGIIEKSL

Foldseek 3Di:
DDAVVPAAQDWFKYWWFFQDKDDKDWDPVTKIWIWTWTHDPPGIAIEIQMRPRNPPDADGQFTKIFTAHWHPVVIHGYGPDMDTPGHSD